Protein AF-A0A972V240-F1 (afdb_monomer_lite)

Foldseek 3Di:
DVLVVLLVVLVVLLVVLVVVLCVDPLCVVVVVLLVVVLVVLLVQLLVLLQLLDCVNDVDPPVVNLVVLLVSLLVSLQVCLVCCVVRRVSDDLVCLPSSLSSLVSSLSSSLSSSSVSCVVVVHDPCNVSSNVSNVSSCVSNVVVSVVSVVVVDDDDPDDDDDDPPVDDDDDDDPPD

pLDDT: mean 89.1, std 7.88, range [52.56, 97.88]

Radius of gyration: 24.95 Å; chains: 1; bounding box: 82×42×53 Å

Sequence (175 aa):
MENRLFIVVFIILTVIFLGFVFKNKKTKEKKFRTILYLLIYGIFIGVAGFLGNKNICTLPNTSIFYLLTSWMLLLGLLHSFFQYKLLIWASKKSFWSELLFTLTIGLLGGVLILLTFHYSKYNDFARIDLTSILMFFVPYLFYSTYLHFLGIPVKVLRKWHYPDDKHIEDPNDRE

Structure (mmCIF, N/CA/C/O backbone):
data_AF-A0A972V240-F1
#
_entry.id   AF-A0A972V240-F1
#
loop_
_atom_site.group_PDB
_atom_site.id
_atom_site.type_symbol
_atom_site.label_atom_id
_atom_site.label_alt_id
_atom_site.label_comp_id
_atom_site.label_asym_id
_atom_site.label_entity_id
_atom_site.label_seq_id
_atom_site.pdbx_PDB_ins_code
_atom_site.Cartn_x
_atom_site.Cartn_y
_atom_site.Cartn_z
_atom_site.occupancy
_atom_site.B_iso_or_equiv
_atom_site.auth_seq_id
_atom_site.auth_comp_id
_atom_site.auth_asym_id
_atom_site.auth_atom_id
_atom_site.pdbx_PDB_model_num
ATOM 1 N N . MET A 1 1 ? 4.979 10.361 -23.793 1.00 52.84 1 MET A N 1
ATOM 2 C CA . MET A 1 1 ? 4.297 11.518 -23.166 1.00 52.84 1 MET A CA 1
ATOM 3 C C . MET A 1 1 ? 3.370 11.074 -22.035 1.00 52.84 1 MET A C 1
ATOM 5 O O . MET A 1 1 ? 3.397 11.692 -20.980 1.00 52.84 1 MET A O 1
ATOM 9 N N . GLU A 1 2 ? 2.647 9.962 -22.206 1.00 65.69 2 GLU A N 1
ATOM 10 C CA . GLU A 1 2 ? 1.679 9.422 -21.233 1.00 65.69 2 GLU A CA 1
ATOM 11 C C . GLU A 1 2 ? 2.235 9.200 -19.813 1.00 65.69 2 GLU A C 1
ATOM 13 O O . GLU A 1 2 ? 1.650 9.685 -18.850 1.00 65.69 2 GLU A O 1
ATOM 18 N N . ASN A 1 3 ? 3.406 8.568 -19.661 1.00 74.88 3 ASN A N 1
ATOM 19 C CA . ASN A 1 3 ? 3.947 8.257 -18.327 1.00 74.88 3 ASN A CA 1
ATOM 20 C C . ASN A 1 3 ? 4.239 9.503 -17.476 1.00 74.88 3 ASN A C 1
ATOM 22 O O . ASN A 1 3 ? 4.090 9.458 -16.261 1.00 74.88 3 ASN A O 1
ATOM 26 N N . ARG A 1 4 ? 4.601 10.638 -18.092 1.00 86.12 4 ARG A N 1
ATOM 27 C CA . ARG A 1 4 ? 4.866 11.887 -17.355 1.00 86.12 4 ARG A CA 1
ATOM 28 C C . ARG A 1 4 ? 3.592 12.459 -16.738 1.00 86.12 4 ARG A C 1
ATOM 30 O O . ARG A 1 4 ? 3.627 12.915 -15.601 1.00 86.12 4 ARG A O 1
ATOM 37 N N . LEU A 1 5 ? 2.478 12.394 -17.469 1.00 89.62 5 LEU A N 1
ATOM 38 C CA . LEU A 1 5 ? 1.179 12.822 -16.959 1.00 89.62 5 LEU A CA 1
ATOM 39 C C . LEU A 1 5 ? 0.750 11.939 -15.781 1.00 89.62 5 LEU A C 1
ATOM 41 O O . LEU A 1 5 ? 0.383 12.465 -14.734 1.00 89.62 5 LEU A O 1
ATOM 45 N N . PHE A 1 6 ? 0.873 10.614 -15.916 1.00 89.44 6 PHE A N 1
ATOM 46 C CA . PHE A 1 6 ? 0.549 9.685 -14.831 1.00 89.44 6 PHE A CA 1
ATOM 47 C C . PHE A 1 6 ? 1.402 9.921 -13.580 1.00 89.44 6 PHE A C 1
ATOM 49 O O . PHE A 1 6 ? 0.852 9.945 -12.484 1.00 89.44 6 PHE A O 1
ATOM 56 N N . ILE A 1 7 ? 2.707 10.179 -13.728 1.00 92.56 7 ILE A N 1
ATOM 57 C CA . ILE A 1 7 ? 3.587 10.518 -12.597 1.00 92.56 7 ILE A CA 1
ATOM 58 C C . ILE A 1 7 ? 3.069 11.759 -11.864 1.00 92.56 7 ILE A C 1
ATOM 60 O O . ILE A 1 7 ? 2.90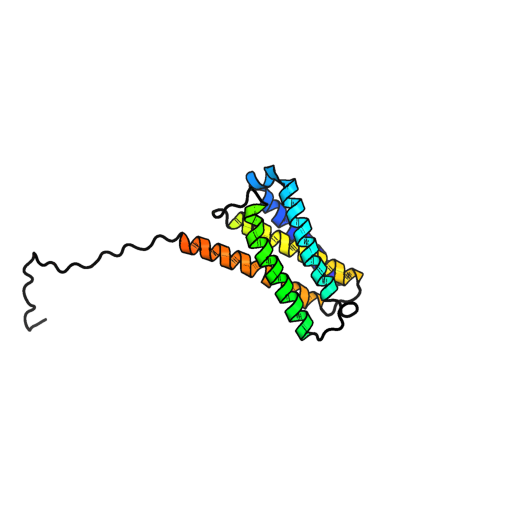0 11.723 -10.647 1.00 92.56 7 ILE A O 1
ATOM 64 N N . VAL A 1 8 ? 2.779 12.843 -12.590 1.00 95.00 8 VAL A N 1
ATOM 65 C CA . VAL A 1 8 ? 2.293 14.094 -11.986 1.00 95.00 8 VAL A CA 1
ATOM 66 C C . VAL A 1 8 ? 0.958 13.877 -11.272 1.00 95.00 8 VAL A C 1
ATOM 68 O O . VAL A 1 8 ? 0.804 14.297 -10.126 1.00 95.00 8 VAL A O 1
ATOM 71 N N . VAL A 1 9 ? 0.017 13.171 -11.904 1.00 94.44 9 VAL A N 1
ATOM 72 C CA . VAL A 1 9 ? -1.290 12.854 -11.308 1.00 94.44 9 VAL A CA 1
ATOM 73 C C . VAL A 1 9 ? -1.124 12.038 -10.026 1.00 94.44 9 VAL A C 1
ATOM 75 O O . VAL A 1 9 ? -1.698 12.394 -8.998 1.00 94.44 9 VAL A O 1
ATOM 78 N N . PHE A 1 10 ? -0.304 10.986 -10.043 1.00 93.88 10 PHE A N 1
ATOM 79 C CA . PHE A 1 10 ? -0.077 10.148 -8.865 1.00 93.88 10 PHE A CA 1
ATOM 80 C C . PHE A 1 10 ? 0.624 10.916 -7.737 1.00 93.88 10 PHE A C 1
ATOM 82 O O . PHE A 1 10 ? 0.258 10.738 -6.576 1.00 93.88 10 PHE A O 1
ATOM 89 N N . ILE A 1 11 ? 1.573 11.809 -8.043 1.00 96.06 11 ILE A N 1
ATOM 90 C CA . ILE A 1 11 ? 2.214 12.677 -7.040 1.00 96.06 11 ILE A CA 1
ATOM 91 C C . ILE A 1 11 ? 1.177 13.593 -6.386 1.00 96.06 11 ILE A C 1
ATOM 93 O O . ILE A 1 11 ? 1.102 13.649 -5.158 1.00 96.06 11 ILE A O 1
ATOM 97 N N . ILE A 1 12 ? 0.350 14.274 -7.185 1.00 96.88 12 ILE A N 1
ATOM 98 C CA . ILE A 1 12 ? -0.697 15.170 -6.678 1.00 96.88 12 ILE A CA 1
ATOM 99 C C . ILE A 1 12 ? -1.662 14.395 -5.774 1.00 96.88 12 ILE A C 1
ATOM 101 O O . ILE A 1 12 ? -1.921 14.818 -4.646 1.00 96.88 12 ILE A O 1
ATOM 105 N N . LEU A 1 13 ? -2.138 13.229 -6.222 1.00 96.25 13 LEU A N 1
ATOM 106 C CA . LEU A 1 13 ? -3.020 12.374 -5.426 1.00 96.25 13 LEU A CA 1
ATOM 107 C C . LEU A 1 13 ? -2.347 11.911 -4.129 1.00 96.25 13 LEU A C 1
ATOM 109 O O . LEU A 1 13 ? -2.965 11.984 -3.069 1.00 96.25 13 LEU A O 1
ATOM 113 N N . THR A 1 14 ? -1.075 11.510 -4.177 1.00 96.06 14 THR A N 1
ATOM 114 C CA . THR A 1 14 ? -0.318 11.100 -2.982 1.00 96.06 14 THR A CA 1
ATOM 115 C C . THR A 1 14 ? -0.264 12.230 -1.955 1.00 96.06 14 THR A C 1
ATOM 117 O O . THR A 1 14 ? -0.537 12.006 -0.777 1.00 96.06 14 THR A O 1
ATOM 120 N N . VAL A 1 15 ? 0.036 13.461 -2.385 1.00 95.88 15 VAL A N 1
ATOM 121 C CA . VAL A 1 15 ? 0.108 14.634 -1.499 1.00 95.88 15 VAL A CA 1
ATOM 122 C C . VAL A 1 15 ? -1.260 14.964 -0.898 1.00 95.88 15 VAL A C 1
ATOM 124 O O . VAL A 1 15 ? -1.354 15.215 0.306 1.00 95.88 15 VAL A O 1
ATOM 127 N N . ILE A 1 16 ? -2.325 14.921 -1.703 1.00 96.19 16 ILE A N 1
ATOM 128 C CA . ILE A 1 16 ? -3.700 15.168 -1.248 1.00 96.19 16 ILE A CA 1
ATOM 129 C C . ILE A 1 16 ? -4.109 14.141 -0.183 1.00 96.19 16 ILE A C 1
ATOM 131 O O . ILE A 1 16 ? -4.567 14.516 0.900 1.00 96.19 16 ILE A O 1
ATOM 135 N N . PHE A 1 17 ? -3.911 12.850 -0.456 1.00 93.44 17 PHE A N 1
ATOM 136 C CA . PHE A 1 17 ? -4.288 11.768 0.456 1.00 93.44 17 PHE A CA 1
ATOM 137 C C . PHE A 1 17 ? -3.465 11.806 1.744 1.00 93.44 17 PHE A C 1
ATOM 139 O O . PHE A 1 17 ? -4.029 11.703 2.834 1.00 93.44 17 PHE A O 1
ATOM 146 N N . LEU A 1 18 ? -2.163 12.085 1.647 1.00 93.25 18 LEU A N 1
ATOM 147 C CA . LEU A 1 18 ? -1.308 12.294 2.813 1.00 93.25 18 LEU A CA 1
ATOM 148 C C . LEU A 1 18 ? -1.785 13.481 3.670 1.00 93.25 18 LEU A C 1
ATOM 150 O O . LEU A 1 18 ? -1.776 13.409 4.902 1.00 93.25 18 LEU A O 1
ATOM 154 N N . GLY A 1 19 ? -2.253 14.559 3.034 1.00 91.81 19 GLY A N 1
ATOM 155 C CA . GLY A 1 19 ? -2.883 15.694 3.707 1.00 91.81 19 GLY A CA 1
ATOM 156 C C . GLY A 1 19 ? -4.133 15.292 4.496 1.00 91.81 19 GLY A C 1
ATOM 157 O O . GLY A 1 19 ? -4.291 15.702 5.648 1.00 91.81 19 GLY A O 1
ATOM 158 N N . PHE A 1 20 ? -4.989 14.438 3.925 1.00 92.81 20 PHE A N 1
ATOM 159 C CA . PHE A 1 20 ? -6.153 13.889 4.626 1.00 92.81 20 PHE A CA 1
ATOM 160 C C . PHE A 1 20 ? -5.766 12.972 5.791 1.00 92.81 20 PHE A C 1
ATOM 162 O O . PHE A 1 20 ? -6.359 13.093 6.864 1.00 92.81 20 PHE A O 1
ATOM 169 N N . VAL A 1 21 ? -4.742 12.126 5.637 1.00 90.00 21 VAL A N 1
ATOM 170 C CA . VAL A 1 21 ? -4.223 11.280 6.728 1.00 90.00 21 VAL A CA 1
ATOM 171 C C . VAL A 1 21 ? -3.774 12.143 7.913 1.00 90.00 21 VAL A C 1
ATOM 173 O O . VAL A 1 21 ? -4.122 11.860 9.059 1.00 90.00 21 VAL A O 1
ATOM 176 N N . PHE A 1 22 ? -3.072 13.253 7.669 1.00 90.19 22 PHE A N 1
ATOM 177 C CA . PHE A 1 22 ? -2.604 14.140 8.740 1.00 90.19 22 PHE A CA 1
ATOM 178 C C . PHE A 1 22 ? -3.665 15.070 9.345 1.00 90.19 22 PHE A C 1
ATOM 180 O O . PHE A 1 22 ? -3.351 15.768 10.314 1.00 90.19 22 PHE A O 1
ATOM 187 N N . LYS A 1 23 ? -4.919 15.059 8.866 1.00 87.88 23 LYS A N 1
ATOM 188 C CA . LYS A 1 23 ? -6.026 15.730 9.576 1.00 87.88 23 LYS A CA 1
ATOM 189 C C . LYS A 1 23 ? -6.310 15.085 10.933 1.00 87.88 23 LYS A C 1
ATOM 191 O O . LYS A 1 23 ? -6.743 15.771 11.857 1.00 87.88 23 LYS A O 1
ATOM 196 N N . ASN A 1 24 ? -6.053 13.787 11.079 1.00 84.50 24 ASN A N 1
ATOM 197 C CA . ASN A 1 24 ? -6.180 13.112 12.362 1.00 84.50 24 ASN A CA 1
ATOM 198 C C . ASN A 1 24 ? -5.027 13.549 13.301 1.00 84.50 24 ASN A C 1
ATOM 200 O O . ASN A 1 24 ? -3.851 13.588 12.927 1.00 84.50 24 ASN A O 1
ATOM 204 N N . LYS A 1 25 ? -5.363 13.943 14.537 1.00 82.12 25 LYS A N 1
ATOM 205 C CA . LYS A 1 25 ? -4.382 14.457 15.510 1.00 82.12 25 LYS A CA 1
ATOM 206 C C . LYS A 1 25 ? -3.352 13.386 15.896 1.00 82.12 25 LYS A C 1
ATOM 208 O O . LYS A 1 25 ? -2.159 13.676 15.926 1.00 82.12 25 LYS A O 1
ATOM 213 N N . LYS A 1 26 ? -3.791 12.134 16.081 1.00 81.75 26 LYS A N 1
ATOM 214 C CA . LYS A 1 26 ? -2.930 11.013 16.508 1.00 81.75 26 LYS A CA 1
ATOM 215 C C . LYS A 1 26 ? -1.853 10.675 15.471 1.00 81.75 26 LYS A C 1
ATOM 217 O O . LYS A 1 26 ? -0.696 10.444 15.810 1.00 81.75 26 LYS A O 1
ATOM 222 N N . THR A 1 27 ? -2.218 10.694 14.190 1.00 80.56 27 THR A N 1
ATOM 223 C CA . THR A 1 27 ? -1.295 10.532 13.052 1.00 80.56 27 THR A CA 1
ATOM 224 C C . THR A 1 27 ? -0.277 11.665 12.976 1.00 80.56 27 THR A C 1
ATOM 226 O O . THR A 1 27 ? 0.893 11.418 12.680 1.00 80.56 27 THR A O 1
ATOM 229 N N . LYS A 1 28 ? -0.704 12.906 13.249 1.00 81.50 28 LYS A N 1
ATOM 230 C CA . LYS A 1 28 ? 0.149 14.100 13.187 1.00 81.50 28 LYS A CA 1
ATOM 231 C C . LYS A 1 28 ? 1.218 14.105 14.283 1.00 81.50 28 LYS A C 1
ATOM 233 O O . LYS A 1 28 ? 2.361 14.450 14.003 1.00 81.50 28 LYS A O 1
ATOM 238 N N . GLU A 1 29 ? 0.889 13.656 15.492 1.00 86.19 29 GLU A N 1
ATOM 239 C CA . GLU A 1 29 ? 1.848 13.545 16.605 1.00 86.19 29 GLU A CA 1
ATOM 240 C C . GLU A 1 29 ? 3.009 12.587 16.306 1.00 86.19 29 GLU A C 1
ATOM 242 O O . GLU A 1 29 ? 4.130 12.793 16.769 1.00 86.19 29 GLU A O 1
ATOM 247 N N . LYS A 1 30 ? 2.767 11.543 15.506 1.00 88.31 30 LYS A N 1
ATOM 248 C CA . LYS A 1 30 ? 3.785 10.558 15.102 1.00 88.31 30 LYS A CA 1
ATOM 249 C C . LYS A 1 30 ? 4.159 10.676 13.622 1.00 88.31 30 LYS A C 1
ATOM 251 O O . LYS A 1 30 ? 4.558 9.687 13.008 1.00 88.31 30 LYS A O 1
ATOM 256 N N . LYS A 1 31 ? 4.097 11.895 13.067 1.00 89.12 31 LYS A N 1
ATOM 257 C CA . LYS A 1 31 ? 4.336 12.195 11.644 1.00 89.12 31 LYS A CA 1
ATOM 258 C C . LYS A 1 31 ? 5.611 11.559 11.090 1.00 89.12 31 LYS A C 1
ATOM 260 O O . LYS A 1 31 ? 5.549 10.938 10.036 1.00 89.12 31 LYS A O 1
ATOM 265 N N . PHE A 1 32 ? 6.740 11.664 11.797 1.00 90.94 32 PHE A N 1
ATOM 266 C CA . PHE A 1 32 ? 8.012 11.102 11.326 1.00 90.94 32 PHE A CA 1
ATOM 267 C C . PHE A 1 32 ? 7.941 9.583 11.113 1.00 90.94 32 PHE A C 1
ATOM 269 O O . PHE A 1 32 ? 8.304 9.100 10.046 1.00 90.94 32 PHE A O 1
ATOM 276 N N . ARG A 1 33 ? 7.398 8.831 12.083 1.00 91.31 33 ARG A N 1
ATOM 277 C CA . ARG A 1 33 ? 7.245 7.369 11.969 1.00 91.31 33 ARG A CA 1
ATOM 278 C C . ARG A 1 33 ? 6.293 6.986 10.838 1.00 91.31 33 ARG A C 1
ATOM 280 O O . ARG A 1 33 ? 6.577 6.048 10.104 1.00 91.31 33 ARG A O 1
ATOM 287 N N . THR A 1 34 ? 5.202 7.733 10.672 1.00 92.81 34 THR A N 1
ATOM 288 C CA . THR A 1 34 ? 4.231 7.522 9.589 1.00 92.81 34 THR A CA 1
ATOM 289 C C . THR A 1 34 ? 4.856 7.758 8.211 1.00 92.81 34 THR A C 1
ATOM 291 O O . THR A 1 34 ? 4.668 6.941 7.315 1.00 92.81 34 THR A O 1
ATOM 294 N N . ILE A 1 35 ? 5.635 8.833 8.041 1.00 94.56 35 ILE A N 1
ATOM 295 C CA . ILE A 1 35 ? 6.335 9.131 6.778 1.00 94.56 35 ILE A CA 1
ATOM 296 C C . ILE A 1 35 ? 7.423 8.096 6.500 1.00 94.56 35 ILE A C 1
ATOM 298 O O . ILE A 1 35 ? 7.538 7.631 5.373 1.00 94.56 35 ILE A O 1
ATOM 302 N N . LEU A 1 36 ? 8.196 7.703 7.514 1.00 95.69 36 LEU A N 1
ATOM 303 C CA . LEU A 1 36 ? 9.229 6.682 7.355 1.00 95.69 36 LEU A CA 1
ATOM 304 C C . LEU A 1 36 ? 8.620 5.345 6.910 1.00 95.69 36 LEU A C 1
ATOM 306 O O . LEU A 1 36 ? 9.100 4.740 5.959 1.00 95.69 36 LEU A O 1
ATOM 310 N N . TYR A 1 37 ? 7.528 4.921 7.550 1.00 96.19 37 TYR A N 1
ATOM 311 C CA . TYR A 1 37 ? 6.798 3.714 7.166 1.00 96.19 37 TYR A CA 1
ATOM 312 C C . TYR A 1 37 ? 6.277 3.801 5.724 1.00 96.19 37 TYR A C 1
ATOM 314 O O . TYR A 1 37 ? 6.454 2.863 4.948 1.00 96.19 37 TYR A O 1
ATOM 322 N N . LEU A 1 38 ? 5.677 4.940 5.358 1.00 96.44 38 LEU A N 1
ATOM 323 C CA . LEU A 1 38 ? 5.198 5.224 4.004 1.00 96.44 38 LEU A CA 1
ATOM 324 C C . LEU A 1 38 ? 6.323 5.107 2.965 1.00 96.44 38 LEU A C 1
ATOM 326 O O . LEU A 1 38 ? 6.141 4.448 1.946 1.00 96.44 38 LEU A O 1
ATOM 330 N N . LEU A 1 39 ? 7.481 5.719 3.227 1.00 96.88 39 LEU A N 1
ATOM 331 C CA . LEU A 1 39 ? 8.636 5.682 2.329 1.00 96.88 39 LEU A CA 1
ATOM 332 C C . LEU A 1 39 ? 9.182 4.265 2.166 1.00 96.88 39 LEU A C 1
ATOM 334 O O . LEU A 1 39 ? 9.438 3.848 1.042 1.00 96.88 39 LEU A O 1
ATOM 338 N N . ILE A 1 40 ? 9.321 3.517 3.263 1.00 97.12 40 ILE A N 1
ATOM 339 C CA . ILE A 1 40 ? 9.826 2.140 3.229 1.00 97.12 40 ILE A CA 1
ATOM 340 C C . ILE A 1 40 ? 8.930 1.267 2.344 1.00 97.12 40 ILE A C 1
ATOM 342 O O . ILE A 1 40 ? 9.423 0.636 1.411 1.00 97.12 40 ILE A O 1
ATOM 346 N N . TYR A 1 41 ? 7.614 1.266 2.581 1.00 97.00 41 TYR A N 1
ATOM 347 C CA . TYR A 1 41 ? 6.690 0.488 1.751 1.00 97.00 41 TYR A CA 1
ATOM 348 C C . TYR A 1 41 ? 6.623 0.999 0.311 1.00 97.00 41 TYR A C 1
ATOM 350 O O . TYR A 1 41 ? 6.590 0.190 -0.612 1.00 97.00 41 TYR A O 1
ATOM 358 N N . GLY A 1 42 ? 6.663 2.318 0.105 1.00 96.88 42 GLY A N 1
ATOM 359 C CA . GLY A 1 42 ? 6.742 2.910 -1.227 1.00 96.88 42 GLY A CA 1
ATOM 360 C C . GLY A 1 42 ? 7.946 2.384 -2.011 1.00 96.88 42 GLY A C 1
ATOM 361 O O . GLY A 1 42 ? 7.785 1.969 -3.154 1.00 96.88 42 GLY A O 1
ATOM 362 N N . ILE A 1 43 ? 9.129 2.328 -1.389 1.00 96.81 43 ILE A N 1
ATOM 363 C CA . ILE A 1 43 ? 10.347 1.784 -2.006 1.00 96.81 43 ILE A CA 1
A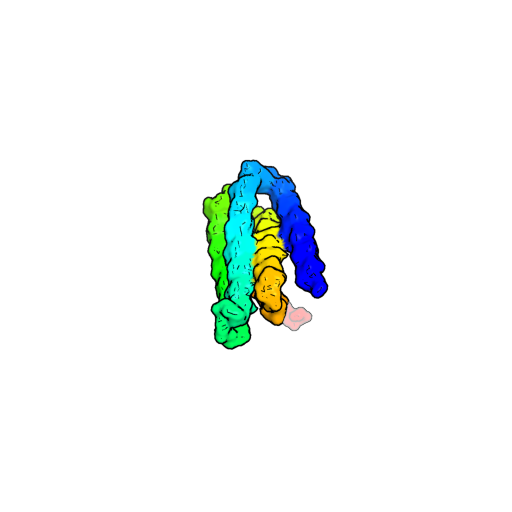TOM 364 C C . ILE A 1 43 ? 10.170 0.301 -2.349 1.00 96.81 43 ILE A C 1
ATOM 366 O O . ILE A 1 43 ? 10.454 -0.081 -3.480 1.00 96.81 43 ILE A O 1
ATOM 370 N N . PHE A 1 44 ? 9.656 -0.526 -1.432 1.00 96.81 44 PHE A N 1
ATOM 371 C CA . PHE A 1 44 ? 9.418 -1.952 -1.705 1.00 96.81 44 PHE A CA 1
ATOM 372 C C . PHE A 1 44 ? 8.421 -2.193 -2.848 1.00 96.81 44 PHE A C 1
ATOM 374 O O . PHE A 1 44 ? 8.603 -3.125 -3.632 1.00 96.81 44 PHE A O 1
ATOM 381 N N . ILE A 1 45 ? 7.396 -1.347 -2.982 1.00 96.31 45 ILE A N 1
ATOM 382 C CA . ILE A 1 45 ? 6.493 -1.370 -4.140 1.00 96.31 45 ILE A CA 1
ATOM 383 C C . ILE A 1 45 ? 7.242 -0.905 -5.398 1.00 96.31 45 ILE A C 1
ATOM 385 O O . ILE A 1 45 ? 7.154 -1.553 -6.433 1.00 96.31 45 ILE A O 1
ATOM 389 N N . GLY A 1 46 ? 8.046 0.157 -5.310 1.00 94.06 46 GLY A N 1
ATOM 390 C CA . GLY A 1 46 ? 8.868 0.671 -6.411 1.00 94.06 46 GLY A CA 1
ATOM 391 C C . GLY A 1 46 ? 9.867 -0.341 -6.984 1.00 94.06 46 GLY A C 1
ATOM 392 O O . GLY A 1 46 ? 10.137 -0.315 -8.186 1.00 94.06 46 GLY A O 1
ATOM 393 N N . VAL A 1 47 ? 10.369 -1.269 -6.157 1.00 93.31 47 VAL A N 1
ATOM 394 C CA . VAL A 1 47 ? 11.223 -2.392 -6.591 1.00 93.31 47 VAL A CA 1
ATOM 395 C C . VAL A 1 47 ? 10.518 -3.275 -7.627 1.00 93.31 47 VAL A C 1
ATOM 397 O O . VAL A 1 47 ? 11.177 -3.795 -8.527 1.00 93.31 47 VAL A O 1
ATOM 400 N N . ALA A 1 48 ? 9.187 -3.387 -7.575 1.00 92.31 48 ALA A N 1
ATOM 401 C CA . ALA A 1 48 ? 8.414 -4.138 -8.563 1.00 92.31 48 ALA A CA 1
ATOM 402 C C . ALA A 1 48 ? 8.600 -3.599 -9.993 1.00 92.31 48 ALA A C 1
ATOM 404 O O . ALA A 1 48 ? 8.712 -4.392 -10.926 1.00 92.31 48 ALA A O 1
ATOM 405 N N . GLY A 1 49 ? 8.812 -2.286 -10.147 1.00 90.06 49 GLY A N 1
ATOM 406 C CA . GLY A 1 49 ? 9.121 -1.669 -11.440 1.00 90.06 49 GLY A CA 1
ATOM 407 C C . GLY A 1 49 ? 10.405 -2.201 -12.080 1.00 90.06 49 GLY A C 1
ATOM 408 O O . GLY A 1 49 ? 10.503 -2.284 -13.304 1.00 90.06 49 GLY A O 1
ATOM 409 N N . PHE A 1 50 ? 11.392 -2.609 -11.272 1.00 90.12 50 PHE A N 1
ATOM 410 C CA . PHE A 1 50 ? 12.605 -3.253 -11.781 1.00 90.12 50 PHE A CA 1
ATOM 411 C C . PHE A 1 50 ? 12.345 -4.716 -12.146 1.00 90.12 50 PHE A C 1
ATOM 413 O O . PHE A 1 50 ? 12.852 -5.186 -13.161 1.00 90.12 50 PHE A O 1
ATOM 420 N N . LEU A 1 51 ? 11.522 -5.423 -11.364 1.00 88.75 51 LEU A N 1
ATOM 421 C CA . LEU A 1 51 ? 11.119 -6.803 -11.657 1.00 88.75 51 LEU A CA 1
ATOM 422 C C . LEU A 1 51 ? 10.290 -6.900 -12.949 1.00 88.75 51 LEU A C 1
ATOM 424 O O . LEU A 1 51 ? 10.427 -7.867 -13.694 1.00 88.75 51 LEU A O 1
ATOM 428 N N . GLY A 1 52 ? 9.472 -5.889 -13.248 1.00 85.31 52 GLY A N 1
ATOM 429 C CA . GLY A 1 52 ? 8.698 -5.795 -14.487 1.00 85.31 52 GLY A CA 1
ATOM 430 C C . GLY A 1 52 ? 9.518 -5.419 -15.729 1.00 85.31 52 GLY A C 1
ATOM 431 O O . GLY A 1 52 ? 8.994 -5.444 -16.845 1.00 85.31 52 GLY A O 1
ATOM 432 N N . ASN A 1 53 ? 10.796 -5.062 -15.572 1.00 84.88 53 ASN A N 1
ATOM 433 C CA . ASN A 1 53 ? 11.671 -4.698 -16.681 1.00 84.88 53 ASN A CA 1
ATOM 434 C C . ASN A 1 53 ? 12.314 -5.945 -17.307 1.00 84.88 53 ASN A C 1
ATOM 436 O O . ASN A 1 53 ? 13.145 -6.607 -16.684 1.00 84.88 53 ASN A O 1
ATOM 440 N N . LYS A 1 54 ? 12.001 -6.221 -18.580 1.00 79.38 54 LYS A N 1
ATOM 441 C CA . LYS A 1 54 ? 12.527 -7.391 -19.304 1.00 79.38 54 LYS A CA 1
ATOM 442 C C . LYS A 1 54 ? 14.039 -7.417 -19.482 1.00 79.38 54 LYS A C 1
ATOM 444 O O . LYS A 1 54 ? 14.607 -8.493 -19.637 1.00 79.38 54 LYS A O 1
ATOM 449 N N . ASN A 1 55 ? 14.691 -6.257 -19.444 1.00 80.81 55 ASN A N 1
ATOM 450 C CA . ASN A 1 55 ? 16.149 -6.190 -19.516 1.00 80.81 55 ASN A CA 1
ATOM 451 C C . ASN A 1 55 ? 16.808 -6.763 -18.252 1.00 80.81 55 ASN A C 1
ATOM 453 O O . ASN A 1 55 ? 17.964 -7.166 -18.296 1.00 80.81 55 ASN A O 1
ATOM 457 N N . ILE A 1 56 ? 16.078 -6.785 -17.132 1.00 82.81 56 ILE A N 1
ATOM 458 C CA . ILE A 1 56 ? 16.537 -7.309 -15.842 1.00 82.81 56 ILE A CA 1
ATOM 459 C C . ILE A 1 56 ? 15.976 -8.716 -15.622 1.00 82.81 56 ILE A C 1
ATOM 461 O O . ILE A 1 56 ? 16.697 -9.615 -15.199 1.00 82.81 56 ILE A O 1
ATOM 465 N N . CYS A 1 57 ? 14.691 -8.916 -15.922 1.00 81.50 57 CYS A N 1
ATOM 466 C CA . CYS A 1 57 ? 13.990 -10.174 -15.718 1.00 81.50 57 CYS A CA 1
ATOM 467 C C . CYS A 1 57 ? 13.512 -10.752 -17.057 1.00 81.50 57 CYS A C 1
ATOM 469 O O . CYS A 1 57 ? 12.501 -10.329 -17.612 1.00 81.50 57 CYS A O 1
ATOM 471 N N . THR A 1 58 ? 14.218 -11.760 -17.567 1.00 85.31 58 THR A N 1
ATOM 472 C CA . THR A 1 58 ? 13.955 -12.399 -18.872 1.00 85.31 58 THR A CA 1
ATOM 473 C C . THR A 1 58 ? 12.844 -13.457 -18.833 1.00 85.31 58 THR A C 1
ATOM 475 O O . THR A 1 58 ? 12.781 -14.347 -19.681 1.00 85.31 58 THR A O 1
ATOM 478 N N . LEU A 1 59 ? 11.955 -13.385 -17.841 1.00 86.75 59 LEU A N 1
ATOM 479 C CA . LEU A 1 59 ? 10.853 -14.327 -17.682 1.00 86.75 59 LEU A CA 1
ATOM 480 C C . LEU A 1 59 ? 9.749 -14.107 -18.738 1.00 86.75 59 LEU A C 1
ATOM 482 O O . LEU A 1 59 ? 9.584 -13.001 -19.262 1.00 86.75 59 LEU A O 1
ATOM 486 N N . PRO A 1 60 ? 8.930 -15.139 -19.023 1.00 89.19 60 PRO A N 1
ATOM 487 C CA . PRO A 1 60 ? 7.716 -14.978 -19.815 1.00 89.19 60 PRO A CA 1
ATOM 488 C C . PRO A 1 60 ? 6.770 -13.935 -19.205 1.00 89.19 60 PRO A C 1
ATOM 490 O O . PRO A 1 60 ? 6.670 -13.804 -17.984 1.00 89.19 60 PRO A O 1
ATOM 493 N N . ASN A 1 61 ? 6.007 -13.243 -20.055 1.00 85.88 61 ASN A N 1
ATOM 494 C CA . ASN A 1 61 ? 5.082 -12.178 -19.638 1.00 85.88 61 ASN A CA 1
ATOM 495 C C . ASN A 1 61 ? 4.087 -12.633 -18.553 1.00 85.88 61 ASN A C 1
ATOM 497 O O . ASN A 1 61 ? 3.784 -11.881 -17.630 1.00 85.88 61 ASN A O 1
ATOM 501 N N . THR A 1 62 ? 3.583 -13.863 -18.668 1.00 88.50 62 THR A N 1
ATOM 502 C CA . THR A 1 62 ? 2.647 -14.468 -17.710 1.00 88.50 62 THR A CA 1
ATOM 503 C C . THR A 1 62 ? 3.298 -14.678 -16.346 1.00 88.50 62 THR A C 1
ATOM 505 O O . THR A 1 62 ? 2.719 -14.321 -15.323 1.00 88.50 62 THR A O 1
ATOM 508 N N . SER A 1 63 ? 4.531 -15.181 -16.323 1.00 90.88 63 SER A N 1
ATOM 509 C CA . SER A 1 63 ? 5.304 -15.369 -15.095 1.00 90.88 63 SER A CA 1
ATOM 510 C C . SER A 1 63 ? 5.611 -14.041 -14.403 1.00 90.88 63 SER A C 1
ATOM 512 O O . SER A 1 63 ? 5.490 -13.958 -13.183 1.00 90.88 63 SER A O 1
ATOM 514 N N . ILE A 1 64 ? 5.937 -12.988 -15.165 1.00 89.75 64 ILE A N 1
ATOM 515 C CA . ILE A 1 64 ? 6.133 -11.633 -14.621 1.00 89.75 64 ILE A CA 1
ATOM 516 C C . ILE A 1 64 ? 4.843 -11.137 -13.961 1.00 89.75 64 ILE A C 1
ATOM 518 O O . ILE A 1 64 ? 4.878 -10.655 -12.833 1.00 89.75 64 ILE A O 1
ATOM 522 N N . PHE A 1 65 ? 3.688 -11.303 -14.610 1.00 89.38 65 PHE A N 1
ATOM 523 C CA . PHE A 1 65 ? 2.406 -10.901 -14.029 1.00 89.38 65 PHE A CA 1
ATOM 524 C C . PHE A 1 65 ? 2.113 -11.605 -12.694 1.00 89.38 65 PHE A C 1
ATOM 526 O O . PHE A 1 65 ? 1.748 -10.944 -11.717 1.00 89.38 65 PHE A O 1
ATOM 533 N N . TYR A 1 66 ? 2.309 -12.927 -12.621 1.00 92.75 66 TYR A N 1
ATOM 534 C CA . TYR A 1 66 ? 2.122 -13.673 -11.373 1.00 92.75 66 TYR A CA 1
ATOM 535 C C . TYR A 1 66 ? 3.121 -13.258 -10.292 1.00 92.75 66 TYR A C 1
ATOM 537 O O . TYR A 1 66 ? 2.738 -13.155 -9.126 1.00 92.75 66 TYR A O 1
ATOM 545 N N . LEU A 1 67 ? 4.370 -12.972 -10.668 1.00 93.44 67 LEU A N 1
ATOM 546 C CA . LEU A 1 67 ? 5.402 -12.488 -9.754 1.00 93.44 67 LEU A CA 1
ATOM 547 C C . LEU A 1 67 ? 5.017 -11.133 -9.147 1.00 93.44 67 LEU A C 1
ATOM 549 O O . LEU A 1 67 ? 5.012 -11.001 -7.926 1.00 93.44 67 LEU A O 1
ATOM 553 N N . LEU A 1 68 ? 4.646 -10.155 -9.978 1.00 93.69 68 LEU A N 1
ATOM 554 C CA . LEU A 1 68 ? 4.257 -8.810 -9.538 1.00 93.69 68 LEU A CA 1
ATOM 555 C C . LEU A 1 68 ? 3.001 -8.853 -8.659 1.00 93.69 68 LEU A C 1
ATOM 557 O O . LEU A 1 68 ? 2.975 -8.281 -7.572 1.00 93.69 68 LEU A O 1
ATOM 561 N N . THR A 1 69 ? 1.986 -9.611 -9.078 1.00 94.94 69 THR A N 1
ATOM 562 C CA . THR A 1 69 ? 0.745 -9.804 -8.310 1.00 94.94 69 THR A CA 1
ATOM 563 C C . THR A 1 69 ? 1.028 -10.439 -6.944 1.00 94.94 69 THR A C 1
ATOM 565 O O . THR A 1 69 ? 0.543 -9.953 -5.921 1.00 94.94 69 THR A O 1
ATOM 568 N N . SER A 1 70 ? 1.849 -11.493 -6.906 1.00 95.62 70 SER A N 1
ATOM 569 C CA . SER A 1 70 ? 2.226 -12.170 -5.658 1.00 95.62 70 SER A CA 1
ATOM 570 C C . SER A 1 70 ? 3.063 -11.265 -4.754 1.00 95.62 70 SER A C 1
ATOM 572 O O . SER A 1 70 ? 2.860 -11.256 -3.541 1.00 95.62 70 SER A O 1
ATOM 574 N N . TRP A 1 71 ? 3.959 -10.460 -5.333 1.00 96.12 71 TRP A N 1
ATOM 575 C CA . TRP A 1 71 ? 4.758 -9.468 -4.616 1.00 96.12 71 TRP A CA 1
ATOM 576 C C . TRP A 1 71 ? 3.877 -8.412 -3.940 1.00 96.12 71 TRP A C 1
ATOM 578 O O . TRP A 1 71 ? 4.020 -8.166 -2.742 1.00 96.12 71 TRP A O 1
ATOM 588 N N . MET A 1 72 ? 2.908 -7.844 -4.666 1.00 97.19 72 MET A N 1
ATOM 589 C CA . MET A 1 72 ? 1.973 -6.859 -4.110 1.00 97.19 72 MET A CA 1
ATOM 590 C C . MET A 1 72 ? 1.081 -7.455 -3.024 1.00 97.19 72 MET A C 1
ATOM 592 O O . MET A 1 72 ? 0.872 -6.822 -1.989 1.00 97.19 72 MET A O 1
ATOM 596 N N . LEU A 1 73 ? 0.604 -8.687 -3.212 1.00 97.44 73 LEU A N 1
ATOM 597 C CA . LEU A 1 73 ? -0.192 -9.390 -2.208 1.00 97.44 73 LEU A CA 1
ATOM 598 C C . LEU A 1 73 ? 0.622 -9.661 -0.934 1.00 97.44 73 LEU A C 1
ATOM 600 O O . LEU A 1 73 ? 0.134 -9.414 0.170 1.00 97.44 73 LEU A O 1
ATOM 604 N N . LEU A 1 74 ? 1.875 -10.108 -1.070 1.00 97.50 74 LEU A N 1
ATOM 605 C CA . LEU A 1 74 ? 2.782 -10.322 0.058 1.00 97.50 74 LEU A CA 1
ATOM 606 C C . LEU A 1 74 ? 3.025 -9.019 0.828 1.00 97.50 74 LEU A C 1
ATOM 608 O O . LEU A 1 74 ? 2.897 -8.993 2.053 1.00 97.50 74 LEU A O 1
ATOM 612 N N . LEU A 1 75 ? 3.315 -7.921 0.124 1.00 97.88 75 LEU A N 1
ATOM 613 C CA . LEU A 1 75 ? 3.474 -6.606 0.745 1.00 97.88 75 LEU A CA 1
ATOM 614 C C . LEU A 1 75 ? 2.187 -6.136 1.431 1.00 97.88 75 LEU A C 1
ATOM 616 O O . LEU A 1 75 ? 2.261 -5.567 2.517 1.00 97.88 75 LEU A O 1
ATOM 620 N N . GLY A 1 76 ? 1.015 -6.410 0.856 1.00 97.44 76 GLY A N 1
ATOM 621 C CA . GLY A 1 76 ? -0.277 -6.097 1.466 1.00 97.44 76 GLY A CA 1
ATOM 622 C C . GLY A 1 76 ? -0.518 -6.867 2.770 1.00 97.44 76 GLY A C 1
ATOM 623 O O . GLY A 1 76 ? -0.994 -6.291 3.753 1.00 97.44 76 GLY A O 1
ATOM 624 N N . LEU A 1 77 ? -0.142 -8.152 2.822 1.00 97.19 77 LEU A N 1
ATOM 625 C CA . LEU A 1 77 ? -0.209 -8.974 4.038 1.00 97.19 77 LEU A CA 1
ATOM 626 C C . LEU A 1 77 ? 0.727 -8.432 5.121 1.00 97.19 77 LEU A C 1
ATOM 628 O O . LEU A 1 77 ? 0.306 -8.228 6.263 1.00 97.19 77 LEU A O 1
ATOM 632 N N . LEU A 1 78 ? 1.979 -8.146 4.752 1.00 97.12 78 LEU A N 1
ATOM 633 C CA . LEU A 1 78 ? 2.963 -7.567 5.663 1.00 97.12 78 LEU A CA 1
ATOM 634 C C . LEU A 1 78 ? 2.501 -6.203 6.181 1.00 97.12 78 LEU A C 1
ATOM 636 O O . LEU A 1 78 ? 2.565 -5.956 7.385 1.00 97.12 78 LEU A O 1
ATOM 640 N N . HIS A 1 79 ? 1.967 -5.352 5.305 1.00 96.38 79 HIS A N 1
ATOM 641 C CA . HIS A 1 79 ? 1.413 -4.057 5.679 1.00 96.38 79 HIS A CA 1
ATOM 642 C C . HIS A 1 79 ? 0.293 -4.219 6.707 1.00 96.38 79 HIS A C 1
ATOM 644 O O . HIS A 1 79 ? 0.358 -3.627 7.786 1.00 96.38 79 HIS A O 1
ATOM 650 N N . SER A 1 80 ? -0.677 -5.090 6.416 1.00 94.06 80 SER A N 1
ATOM 651 C CA . SER A 1 80 ? -1.837 -5.344 7.276 1.00 94.06 80 SER A CA 1
ATOM 652 C C . SER A 1 80 ? -1.440 -5.867 8.657 1.00 94.06 80 SER A C 1
ATOM 654 O O . SER A 1 80 ? -2.067 -5.518 9.656 1.00 94.06 80 SER A O 1
ATOM 656 N N . PHE A 1 81 ? -0.370 -6.661 8.738 1.00 93.62 81 PHE A N 1
ATOM 657 C CA . PHE A 1 81 ? 0.158 -7.176 9.998 1.00 93.62 81 PHE A CA 1
ATOM 658 C C . PHE A 1 81 ? 0.982 -6.137 10.771 1.00 93.62 81 PHE A C 1
ATOM 660 O O . PHE A 1 81 ? 0.776 -5.930 11.970 1.00 93.62 81 PHE A O 1
ATOM 667 N N . PHE A 1 82 ? 1.928 -5.470 10.105 1.00 94.62 82 PHE A N 1
ATOM 668 C CA . PHE A 1 82 ? 2.872 -4.562 10.753 1.00 94.62 82 PHE A CA 1
ATOM 669 C C . PHE A 1 82 ? 2.289 -3.187 11.059 1.00 94.62 82 PHE A C 1
ATOM 671 O O . PHE A 1 82 ? 2.786 -2.539 11.981 1.00 94.62 82 PHE A O 1
ATOM 678 N N . GLN A 1 83 ? 1.248 -2.731 10.354 1.00 92.81 83 GLN A N 1
ATOM 679 C CA . GLN A 1 83 ? 0.640 -1.425 10.629 1.00 92.81 83 GLN A CA 1
ATOM 680 C C . GLN A 1 83 ? 0.189 -1.311 12.091 1.00 92.81 83 GLN A C 1
ATOM 682 O O . GLN A 1 83 ? 0.526 -0.338 12.753 1.00 92.81 83 GLN A O 1
ATOM 687 N N . TYR A 1 84 ? -0.441 -2.352 12.645 1.00 90.81 84 TYR A N 1
ATOM 688 C CA . TYR A 1 84 ? -0.925 -2.350 14.030 1.00 90.81 84 TYR A CA 1
ATOM 689 C C . TYR A 1 84 ? 0.192 -2.492 15.068 1.00 90.81 84 TYR A C 1
ATOM 691 O O . TYR A 1 84 ? -0.030 -2.222 16.245 1.00 90.81 84 TYR A O 1
ATOM 699 N N . LYS A 1 85 ? 1.388 -2.925 14.651 1.00 89.94 85 LYS A N 1
ATOM 700 C CA . LYS A 1 85 ? 2.559 -3.065 15.529 1.00 89.94 85 LYS A CA 1
ATOM 701 C C . LYS A 1 85 ? 3.444 -1.820 15.524 1.00 89.94 85 LYS A C 1
ATOM 703 O O . LYS A 1 85 ? 3.980 -1.448 16.561 1.00 89.94 85 LYS A O 1
ATOM 708 N N . LEU A 1 86 ? 3.621 -1.193 14.362 1.00 90.12 86 LEU A N 1
ATOM 709 C CA . LEU A 1 86 ? 4.577 -0.101 14.162 1.00 90.12 86 LEU A CA 1
ATOM 710 C C . LEU A 1 86 ? 3.923 1.287 14.220 1.00 90.12 86 LEU A C 1
ATOM 712 O O . LEU A 1 86 ? 4.571 2.255 14.631 1.00 90.12 86 LEU A O 1
ATOM 716 N N . LEU A 1 87 ? 2.648 1.404 13.838 1.00 90.06 87 LEU A N 1
ATOM 717 C CA . LEU A 1 87 ? 1.919 2.670 13.828 1.00 90.06 87 LEU A CA 1
ATOM 718 C C . LEU A 1 87 ? 1.021 2.758 15.059 1.00 90.06 87 LEU A C 1
ATOM 720 O O . LEU A 1 87 ? -0.064 2.197 15.107 1.00 90.06 87 LEU A O 1
ATOM 724 N N . ILE A 1 88 ? 1.461 3.534 16.049 1.00 84.44 88 ILE A N 1
ATOM 725 C CA . ILE A 1 88 ? 0.755 3.710 17.334 1.00 84.44 88 ILE A CA 1
ATOM 726 C C . ILE A 1 88 ? -0.654 4.302 17.146 1.00 84.44 88 ILE A C 1
ATOM 728 O O . ILE A 1 88 ? -1.547 4.086 17.960 1.00 84.44 88 ILE A O 1
ATOM 732 N N . TRP A 1 89 ? -0.856 5.084 16.083 1.00 86.38 89 TRP A N 1
ATOM 733 C CA . TRP A 1 89 ? -2.149 5.692 15.780 1.00 86.38 89 TRP A CA 1
ATOM 734 C C . TRP A 1 89 ? -3.121 4.723 15.096 1.00 86.38 89 TRP A C 1
ATOM 736 O O . TRP A 1 89 ? -4.324 4.996 15.117 1.00 86.38 89 TRP A O 1
ATOM 746 N N . ALA A 1 90 ? -2.624 3.630 14.500 1.00 84.69 90 ALA A N 1
ATOM 747 C CA . ALA A 1 90 ? -3.463 2.616 13.879 1.00 84.69 90 ALA A CA 1
ATOM 748 C C . ALA A 1 90 ? -4.253 1.897 14.976 1.00 84.69 90 ALA A C 1
ATOM 750 O O . ALA A 1 90 ? -3.725 1.502 16.017 1.00 84.69 90 ALA A O 1
ATOM 751 N N . SER A 1 91 ? -5.553 1.775 14.772 1.00 79.62 91 SER A N 1
ATOM 752 C CA . SER A 1 91 ? -6.481 1.233 15.747 1.00 79.62 91 SER A CA 1
ATOM 753 C C . SER A 1 91 ? -7.539 0.470 14.988 1.00 79.62 91 SER A C 1
ATOM 755 O O . SER A 1 91 ? -8.158 1.023 14.090 1.00 79.62 91 SER A O 1
ATOM 757 N N . LYS A 1 92 ? -7.866 -0.741 15.448 1.00 70.31 92 LYS A N 1
ATOM 758 C CA . LYS A 1 92 ? -8.907 -1.601 14.856 1.00 70.31 92 LYS A CA 1
ATOM 759 C C . LYS A 1 92 ? -10.290 -0.934 14.689 1.00 70.31 92 LYS A C 1
ATOM 761 O O . LYS A 1 92 ? -11.167 -1.523 14.077 1.00 70.31 92 LYS A O 1
ATOM 766 N N . LYS A 1 93 ? -10.500 0.269 15.243 1.00 71.75 93 LYS A N 1
ATOM 767 C CA . LYS A 1 93 ? -11.717 1.087 15.112 1.00 71.75 93 LYS A CA 1
ATOM 768 C C . LYS A 1 93 ? -11.623 2.212 14.063 1.00 71.75 93 LYS A C 1
ATOM 770 O O . LYS A 1 93 ? -12.617 2.881 13.809 1.00 71.75 93 LYS A O 1
ATOM 775 N N . SER A 1 94 ? -10.450 2.482 13.487 1.00 82.94 94 SER A N 1
ATOM 776 C CA . SER A 1 94 ? -10.181 3.638 12.620 1.00 82.94 94 SER A CA 1
ATOM 777 C C . SER A 1 94 ? -10.056 3.241 11.145 1.00 82.94 94 SER A C 1
ATOM 779 O O . SER A 1 94 ? -9.007 3.409 10.529 1.00 82.94 94 SER A O 1
ATOM 781 N N . PHE A 1 95 ? -11.155 2.758 10.559 1.00 88.69 95 PHE A N 1
ATOM 782 C CA . PHE A 1 95 ? -11.184 2.303 9.163 1.00 88.69 95 PHE A CA 1
ATOM 783 C C . PHE A 1 95 ? -10.674 3.355 8.167 1.00 88.69 95 PHE A C 1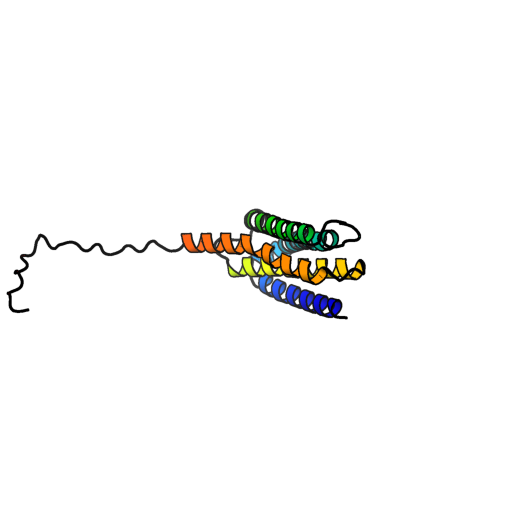
ATOM 785 O O . PHE A 1 95 ? -9.731 3.115 7.425 1.00 88.69 95 PHE A O 1
ATOM 792 N N . TRP A 1 96 ? -11.258 4.556 8.181 1.00 89.81 96 TRP A N 1
ATOM 793 C CA . TRP A 1 96 ? -10.980 5.568 7.158 1.00 89.81 96 TRP A CA 1
ATOM 794 C C . TRP A 1 96 ? -9.545 6.098 7.176 1.00 89.81 96 TRP A C 1
ATOM 796 O O . TRP A 1 96 ? -8.969 6.327 6.117 1.00 89.81 96 TRP A O 1
ATOM 806 N N . SER A 1 97 ? -8.952 6.306 8.358 1.00 90.12 97 SER A N 1
ATOM 807 C CA . SER A 1 97 ? -7.566 6.792 8.444 1.00 90.12 97 SER A CA 1
ATOM 808 C C . SER A 1 97 ? -6.572 5.741 7.957 1.00 90.12 97 SER A C 1
ATOM 810 O O . SER A 1 97 ? -5.609 6.088 7.279 1.00 90.12 97 SER A O 1
ATOM 812 N N . GLU A 1 98 ? -6.820 4.470 8.274 1.00 92.88 98 GLU A N 1
ATOM 813 C CA . GLU A 1 98 ? -6.004 3.351 7.807 1.00 92.88 98 GLU A CA 1
ATOM 814 C C . GLU A 1 98 ? -6.152 3.153 6.296 1.00 92.88 98 GLU A C 1
ATOM 816 O O . GLU A 1 98 ? -5.145 3.161 5.598 1.00 92.88 98 GLU A O 1
ATOM 821 N N . LEU A 1 99 ? -7.382 3.122 5.770 1.00 94.31 99 LEU A N 1
ATOM 822 C CA . LEU A 1 99 ? -7.639 2.994 4.334 1.00 94.31 99 LEU A CA 1
ATOM 823 C C . LEU A 1 99 ? -6.962 4.111 3.528 1.00 94.31 99 LEU A C 1
ATOM 825 O O . LEU A 1 99 ? -6.290 3.839 2.535 1.00 94.31 99 LEU A O 1
ATOM 829 N N . LEU A 1 100 ? -7.104 5.370 3.958 1.00 94.75 100 LEU A N 1
ATOM 830 C CA . LEU A 1 100 ? -6.451 6.505 3.300 1.00 94.75 100 LEU A CA 1
ATOM 831 C C . LEU A 1 100 ? -4.926 6.388 3.341 1.00 94.75 100 LEU A C 1
ATOM 833 O O . LEU A 1 100 ? -4.253 6.756 2.376 1.00 94.75 100 LEU A O 1
ATOM 837 N N . PHE A 1 101 ? -4.370 5.866 4.433 1.00 95.50 101 PHE A N 1
ATOM 838 C CA . PHE A 1 101 ? -2.936 5.644 4.543 1.00 95.50 101 PHE A CA 1
ATOM 839 C C . PHE A 1 101 ? -2.458 4.519 3.620 1.00 95.50 101 PHE A C 1
ATOM 841 O O . PHE A 1 101 ? -1.489 4.718 2.889 1.00 95.50 101 PHE A O 1
ATOM 848 N N . THR A 1 102 ? -3.170 3.392 3.559 1.00 96.50 102 THR A N 1
ATOM 849 C CA . THR A 1 102 ? -2.890 2.305 2.612 1.00 96.50 102 THR A CA 1
ATOM 850 C C . THR A 1 102 ? -2.969 2.800 1.164 1.00 96.50 102 THR A C 1
ATOM 852 O O . THR A 1 102 ? -2.067 2.522 0.376 1.00 96.50 102 THR A O 1
ATOM 855 N N . LEU A 1 103 ? -3.979 3.609 0.818 1.00 96.69 103 LEU A N 1
ATOM 856 C CA . LEU A 1 103 ? -4.092 4.257 -0.498 1.00 96.69 103 LEU A CA 1
ATOM 857 C C . LEU A 1 103 ? -2.897 5.169 -0.788 1.00 96.69 103 LEU A C 1
ATOM 859 O O . LEU A 1 103 ? -2.342 5.124 -1.881 1.00 96.69 103 LEU A O 1
ATOM 863 N N . THR A 1 104 ? -2.450 5.944 0.201 1.00 97.00 104 THR A N 1
ATOM 864 C CA . THR A 1 104 ? -1.268 6.810 0.064 1.00 97.00 104 THR A CA 1
ATOM 865 C C . THR A 1 104 ? -0.002 5.996 -0.220 1.00 97.00 104 THR A C 1
ATOM 867 O O . THR A 1 104 ? 0.800 6.398 -1.061 1.00 97.00 104 THR A O 1
ATOM 870 N N . ILE A 1 105 ? 0.170 4.840 0.434 1.00 97.56 105 ILE A N 1
ATOM 871 C CA . ILE A 1 105 ? 1.288 3.918 0.173 1.00 97.56 105 ILE A CA 1
ATOM 872 C C . ILE A 1 105 ? 1.237 3.396 -1.263 1.00 97.56 105 ILE A C 1
ATOM 874 O O . ILE A 1 105 ? 2.244 3.466 -1.966 1.00 97.56 105 ILE A O 1
ATOM 878 N N . GLY A 1 106 ? 0.075 2.912 -1.709 1.00 97.19 106 GLY A N 1
ATOM 879 C CA . GLY A 1 106 ? -0.092 2.401 -3.070 1.00 97.19 106 GLY A CA 1
ATOM 880 C C . GLY A 1 106 ? 0.171 3.470 -4.134 1.00 97.19 106 GLY A C 1
ATOM 881 O O . GLY A 1 106 ? 0.854 3.200 -5.118 1.00 97.19 106 GLY A O 1
ATOM 882 N N . LEU A 1 107 ? -0.297 4.704 -3.912 1.00 97.00 107 LEU A N 1
ATOM 883 C CA . LEU A 1 107 ? -0.050 5.832 -4.815 1.00 97.00 107 LEU A CA 1
ATOM 884 C C . LEU A 1 107 ? 1.435 6.206 -4.873 1.00 97.00 107 LEU A C 1
ATOM 886 O O . LEU A 1 107 ? 1.981 6.331 -5.968 1.00 97.00 107 LEU A O 1
ATOM 890 N N . LEU A 1 108 ? 2.108 6.317 -3.722 1.00 97.50 108 LEU A N 1
ATOM 891 C CA . LEU A 1 108 ? 3.547 6.590 -3.675 1.00 97.50 108 LEU A CA 1
ATOM 892 C C . LEU A 1 108 ? 4.350 5.478 -4.363 1.00 97.50 108 LEU A C 1
ATOM 894 O O . LEU A 1 108 ? 5.268 5.757 -5.132 1.00 97.50 108 LEU A O 1
ATOM 898 N N . GLY A 1 109 ? 3.990 4.220 -4.111 1.00 96.50 109 GLY A N 1
ATOM 899 C CA . GLY A 1 109 ? 4.581 3.070 -4.784 1.00 96.50 109 GLY A CA 1
ATOM 900 C C . GLY A 1 109 ? 4.378 3.120 -6.300 1.00 96.50 109 GLY A C 1
ATOM 901 O O . GLY A 1 109 ? 5.328 2.913 -7.049 1.00 96.50 109 GLY A O 1
ATOM 902 N N . GLY A 1 110 ? 3.183 3.500 -6.761 1.00 95.25 110 GLY A N 1
ATOM 903 C CA . GLY A 1 110 ? 2.887 3.719 -8.178 1.00 95.25 110 GLY A CA 1
ATOM 904 C C . GLY A 1 110 ? 3.735 4.824 -8.815 1.00 95.25 110 GLY A C 1
ATOM 905 O O . GLY A 1 110 ? 4.220 4.647 -9.932 1.00 95.25 110 GLY A O 1
ATOM 906 N N . VAL A 1 111 ? 3.995 5.928 -8.098 1.00 95.69 111 VAL A N 1
ATOM 907 C CA . VAL A 1 111 ? 4.954 6.960 -8.543 1.00 95.69 111 VAL A CA 1
ATOM 908 C C . VAL A 1 111 ? 6.336 6.344 -8.752 1.00 95.69 111 VAL A C 1
ATOM 910 O O . VAL A 1 111 ? 6.956 6.573 -9.788 1.00 95.69 111 VAL A O 1
ATOM 913 N N . LEU A 1 112 ? 6.821 5.555 -7.791 1.00 95.44 112 LEU A N 1
ATOM 914 C CA . LEU A 1 112 ? 8.152 4.953 -7.856 1.00 95.44 112 LEU A CA 1
ATOM 915 C C . LEU A 1 112 ? 8.265 3.910 -8.975 1.00 95.44 112 LEU A C 1
ATOM 917 O O . LEU A 1 112 ? 9.254 3.928 -9.700 1.00 95.44 112 LEU A O 1
ATOM 921 N N . ILE A 1 113 ? 7.239 3.082 -9.193 1.00 94.06 113 ILE A N 1
ATOM 922 C CA . ILE A 1 113 ? 7.162 2.161 -10.341 1.00 94.06 113 ILE A CA 1
ATOM 923 C C . ILE A 1 113 ? 7.272 2.936 -11.661 1.00 94.06 113 ILE A C 1
ATOM 925 O O . ILE A 1 113 ? 8.095 2.611 -12.520 1.00 94.06 113 ILE A O 1
ATOM 929 N N . LEU A 1 114 ? 6.478 3.999 -11.820 1.00 93.00 114 LEU A N 1
ATOM 930 C CA . LEU A 1 114 ? 6.496 4.825 -13.026 1.00 93.00 114 LEU A CA 1
ATOM 931 C C . LEU A 1 114 ? 7.850 5.509 -13.248 1.00 93.00 114 LEU A C 1
ATOM 933 O O . LEU A 1 114 ? 8.303 5.599 -14.391 1.00 93.00 114 LEU A O 1
ATOM 937 N N . LEU A 1 115 ? 8.506 5.970 -12.180 1.00 92.75 115 LEU A N 1
ATOM 938 C CA . LEU A 1 115 ? 9.861 6.516 -12.252 1.00 92.75 115 LEU A CA 1
ATOM 939 C C . LEU A 1 115 ? 10.858 5.449 -12.711 1.00 92.75 115 LEU A C 1
ATOM 941 O O . LEU A 1 115 ? 11.655 5.719 -13.609 1.00 92.75 115 LEU A O 1
ATOM 945 N N . THR A 1 116 ? 10.778 4.231 -12.176 1.00 91.31 116 THR A N 1
ATOM 946 C CA . THR A 1 116 ? 11.640 3.115 -12.583 1.00 91.31 116 THR A CA 1
ATOM 947 C C . THR A 1 116 ? 11.526 2.827 -14.080 1.00 91.31 116 THR A C 1
ATOM 949 O O . THR A 1 116 ? 12.548 2.758 -14.768 1.00 91.31 116 THR A O 1
ATOM 952 N N . PHE A 1 117 ? 10.308 2.733 -14.622 1.00 89.25 117 PHE A N 1
ATOM 953 C CA . PHE A 1 117 ? 10.100 2.540 -16.062 1.00 89.25 117 PHE A CA 1
ATOM 954 C C . PHE A 1 117 ? 10.548 3.753 -16.888 1.00 89.25 117 PHE A C 1
ATOM 956 O O . PHE A 1 117 ? 11.165 3.589 -17.943 1.00 89.25 117 PHE A O 1
ATOM 963 N N . HIS A 1 118 ? 10.322 4.974 -16.385 1.00 89.31 118 HIS A N 1
ATOM 964 C CA . HIS A 1 118 ? 10.770 6.194 -17.053 1.00 89.31 118 HIS A CA 1
ATOM 965 C C . HIS A 1 118 ? 12.291 6.228 -17.239 1.00 89.31 118 HIS A C 1
ATOM 967 O O . HIS A 1 118 ? 12.765 6.493 -18.346 1.00 89.31 118 HIS A O 1
ATOM 973 N N . TYR A 1 119 ? 13.052 5.923 -16.185 1.00 88.25 119 TYR A N 1
ATOM 974 C CA . TYR A 1 119 ? 14.515 5.905 -16.237 1.00 88.25 119 TYR A CA 1
ATOM 975 C C . TYR A 1 119 ? 15.072 4.684 -16.970 1.00 88.25 119 TYR A C 1
ATOM 977 O O . TYR A 1 119 ? 16.094 4.792 -17.645 1.00 88.25 119 TYR A O 1
ATOM 985 N N . SER A 1 120 ? 14.373 3.550 -16.916 1.00 84.44 120 SER A N 1
ATOM 986 C CA . SER A 1 120 ? 14.771 2.326 -17.618 1.00 84.44 120 SER A CA 1
ATOM 987 C C . SER A 1 120 ? 14.530 2.366 -19.132 1.00 84.44 120 SER A C 1
ATOM 989 O O . SER A 1 120 ? 14.946 1.445 -19.831 1.00 84.44 120 SER A O 1
ATOM 991 N N . LYS A 1 121 ? 13.846 3.401 -19.650 1.00 81.62 121 LYS A N 1
ATOM 992 C CA . LYS A 1 121 ? 13.430 3.542 -21.064 1.00 81.62 121 LYS A CA 1
ATOM 993 C C . LYS A 1 121 ? 12.620 2.350 -21.603 1.00 81.62 121 LYS A C 1
ATOM 995 O O . LYS A 1 121 ? 12.512 2.175 -22.813 1.00 81.62 121 LYS A O 1
ATOM 1000 N N . TYR A 1 122 ? 12.022 1.565 -20.714 1.00 77.62 122 TYR A N 1
ATOM 1001 C CA . TYR A 1 122 ? 11.192 0.409 -21.031 1.00 77.62 122 TYR A CA 1
ATOM 1002 C C . TYR A 1 122 ? 9.774 0.713 -20.549 1.00 77.62 122 TYR A C 1
ATOM 1004 O O . TYR A 1 122 ? 9.594 1.000 -19.372 1.00 77.62 122 TYR A O 1
ATOM 1012 N N . ASN A 1 123 ? 8.775 0.720 -21.436 1.00 74.75 123 ASN A N 1
ATOM 1013 C CA . ASN A 1 123 ? 7.420 1.187 -21.092 1.00 74.75 123 ASN A CA 1
ATOM 1014 C C . ASN A 1 123 ? 6.323 0.129 -21.265 1.00 74.75 123 ASN A C 1
ATOM 1016 O O . ASN A 1 123 ? 5.217 0.335 -20.766 1.00 74.75 123 ASN A O 1
ATOM 1020 N N . ASP A 1 124 ? 6.611 -0.995 -21.922 1.00 74.00 124 ASP A N 1
ATOM 1021 C CA . ASP A 1 124 ? 5.581 -1.943 -22.367 1.00 74.00 124 ASP A CA 1
ATOM 1022 C C . ASP A 1 124 ? 4.802 -2.579 -21.204 1.00 74.00 124 ASP A C 1
ATOM 1024 O O . ASP A 1 124 ? 3.617 -2.877 -21.336 1.00 74.00 124 ASP A O 1
ATOM 1028 N N . PHE A 1 125 ? 5.440 -2.731 -20.037 1.00 80.94 125 PHE A N 1
ATOM 1029 C CA . PHE A 1 125 ? 4.840 -3.360 -18.851 1.00 80.94 125 PHE A CA 1
ATOM 1030 C C . PHE A 1 125 ? 4.407 -2.385 -17.760 1.00 80.94 125 PHE A C 1
ATOM 1032 O O . PHE A 1 125 ? 3.824 -2.818 -16.768 1.00 80.94 125 PHE A O 1
ATOM 1039 N N . ALA A 1 126 ? 4.604 -1.077 -17.948 1.00 85.00 126 ALA A N 1
ATOM 1040 C CA . ALA A 1 126 ? 4.297 -0.090 -16.914 1.00 85.00 126 ALA A CA 1
ATOM 1041 C C . ALA A 1 126 ? 2.821 -0.133 -16.485 1.00 85.00 126 ALA A C 1
ATOM 1043 O O . ALA A 1 126 ? 2.502 -0.031 -15.304 1.00 85.00 126 ALA A O 1
ATOM 1044 N N . ARG A 1 127 ? 1.909 -0.342 -17.443 1.00 85.62 127 ARG A N 1
ATOM 1045 C CA . ARG A 1 127 ? 0.466 -0.432 -17.171 1.00 85.62 127 ARG A CA 1
ATOM 1046 C C . ARG A 1 127 ? 0.099 -1.706 -16.407 1.00 85.62 127 ARG A C 1
ATOM 1048 O O . ARG A 1 127 ? -0.698 -1.642 -15.480 1.00 85.62 127 ARG A O 1
ATOM 1055 N N . ILE A 1 128 ? 0.693 -2.841 -16.777 1.00 85.25 128 ILE A N 1
ATOM 1056 C CA . ILE A 1 128 ? 0.442 -4.130 -16.117 1.00 85.25 128 ILE A CA 1
ATOM 1057 C C . ILE A 1 128 ? 0.947 -4.077 -14.672 1.00 85.25 128 ILE A C 1
ATOM 1059 O O . ILE A 1 128 ? 0.230 -4.459 -13.748 1.00 85.25 128 ILE A O 1
ATOM 1063 N N . ASP A 1 129 ? 2.140 -3.530 -14.460 1.00 88.38 129 ASP A N 1
ATOM 1064 C CA . ASP A 1 129 ? 2.703 -3.398 -13.121 1.00 88.38 129 ASP A CA 1
ATOM 1065 C C . ASP A 1 129 ? 1.859 -2.462 -12.237 1.00 88.38 129 ASP A C 1
ATOM 1067 O O . ASP A 1 129 ? 1.506 -2.814 -11.114 1.00 88.38 129 ASP A O 1
ATOM 1071 N N . LEU A 1 130 ? 1.381 -1.337 -12.783 1.00 91.56 130 LEU A N 1
ATOM 1072 C CA . LEU A 1 130 ? 0.431 -0.463 -12.083 1.00 91.56 130 LEU A CA 1
ATOM 1073 C C . LEU A 1 130 ? -0.860 -1.184 -11.667 1.00 91.56 130 LEU A C 1
ATOM 1075 O O . LEU A 1 130 ? -1.357 -0.944 -10.568 1.00 91.56 130 LEU A O 1
ATOM 1079 N N . THR A 1 131 ? -1.407 -2.072 -12.504 1.00 91.25 131 THR A N 1
ATOM 1080 C CA . THR A 1 131 ? -2.615 -2.833 -12.134 1.00 91.25 131 THR A CA 1
ATOM 1081 C C . THR A 1 131 ? -2.367 -3.818 -10.994 1.00 91.25 131 THR A C 1
ATOM 1083 O O . THR A 1 131 ? -3.281 -4.078 -10.211 1.00 91.25 131 THR A O 1
ATOM 1086 N N . SER A 1 132 ? -1.134 -4.309 -10.833 1.00 92.94 132 SER A N 1
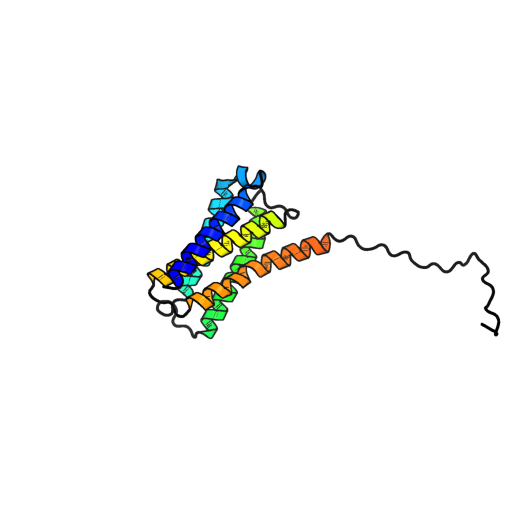ATOM 1087 C CA . SER A 1 132 ? -0.785 -5.233 -9.750 1.00 92.94 132 SER A CA 1
ATOM 1088 C C . SER A 1 132 ? -0.908 -4.589 -8.364 1.00 92.94 132 SER A C 1
ATOM 1090 O O . SER A 1 132 ? -1.224 -5.279 -7.394 1.00 92.94 132 SER A O 1
ATOM 1092 N N . ILE A 1 133 ? -0.774 -3.258 -8.268 1.00 94.75 133 ILE A N 1
ATOM 1093 C CA . ILE A 1 133 ? -0.946 -2.495 -7.020 1.00 94.75 133 ILE A CA 1
ATOM 1094 C C . ILE A 1 133 ? -2.338 -2.716 -6.418 1.00 94.75 133 ILE A C 1
ATOM 1096 O O . ILE A 1 133 ? -2.492 -2.663 -5.202 1.00 94.75 133 ILE A O 1
ATOM 1100 N N . LEU A 1 134 ? -3.358 -3.036 -7.223 1.00 94.94 134 LEU A N 1
ATOM 1101 C CA . LEU A 1 134 ? -4.686 -3.350 -6.690 1.00 94.94 134 LEU A CA 1
ATOM 1102 C C . LEU A 1 134 ? -4.648 -4.513 -5.683 1.00 94.94 134 LEU A C 1
ATOM 1104 O O . LEU A 1 134 ? -5.374 -4.496 -4.689 1.00 94.94 134 LEU A O 1
ATOM 1108 N N . MET A 1 135 ? -3.741 -5.471 -5.881 1.00 96.56 135 MET A N 1
ATOM 1109 C CA . MET A 1 135 ? -3.567 -6.627 -4.999 1.00 96.56 135 MET A CA 1
ATOM 1110 C C . MET A 1 135 ? -2.937 -6.266 -3.651 1.00 96.56 135 MET A C 1
ATOM 1112 O O . MET A 1 135 ? -3.131 -6.997 -2.682 1.00 96.56 135 MET A O 1
ATOM 1116 N N . PHE A 1 136 ? -2.258 -5.121 -3.547 1.00 97.19 136 PHE A N 1
ATOM 1117 C CA . PHE A 1 136 ? -1.750 -4.605 -2.274 1.00 97.19 136 PHE A CA 1
ATOM 1118 C C . PHE A 1 136 ? -2.886 -4.231 -1.308 1.00 97.19 136 PHE A C 1
ATOM 1120 O O . PHE A 1 136 ? -2.752 -4.399 -0.096 1.00 97.19 136 PHE A O 1
ATOM 1127 N N . PHE A 1 137 ? -4.029 -3.766 -1.826 1.00 96.88 137 PHE A N 1
ATOM 1128 C CA . PHE A 1 137 ? -5.170 -3.358 -0.997 1.00 96.88 137 PHE A CA 1
ATOM 1129 C C . PHE A 1 137 ? -5.983 -4.538 -0.460 1.00 96.88 137 PHE A C 1
ATOM 1131 O O . PHE A 1 137 ? -6.624 -4.415 0.585 1.00 96.88 137 PHE A O 1
ATOM 1138 N N . VAL A 1 138 ? -5.962 -5.678 -1.158 1.00 96.69 138 VAL A N 1
ATOM 1139 C CA . VAL A 1 138 ? -6.828 -6.830 -0.867 1.00 96.69 138 VAL A CA 1
ATOM 1140 C C . VAL A 1 138 ? -6.664 -7.343 0.571 1.00 96.69 138 VAL A C 1
ATOM 1142 O O . VAL A 1 138 ? -7.684 -7.460 1.255 1.00 96.69 138 VAL A O 1
ATOM 1145 N N . PRO A 1 139 ? -5.444 -7.590 1.094 1.00 96.12 139 PRO A N 1
ATOM 1146 C CA . PRO A 1 139 ? -5.281 -8.077 2.464 1.00 96.12 139 PRO A CA 1
ATOM 1147 C C . PRO A 1 139 ? -5.839 -7.122 3.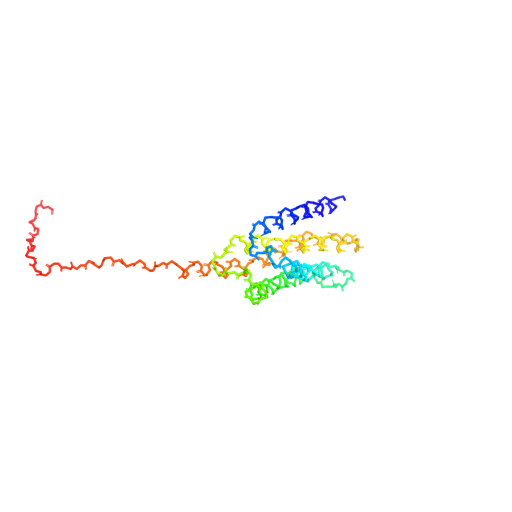524 1.00 96.12 139 PRO A C 1
ATOM 1149 O O . PRO A 1 139 ? -6.486 -7.568 4.474 1.00 96.12 139 PRO A O 1
ATOM 1152 N N . TYR A 1 140 ? -5.634 -5.814 3.338 1.00 94.88 140 TYR A N 1
ATOM 1153 C CA . TYR A 1 140 ? -6.133 -4.798 4.261 1.00 94.88 140 TYR A CA 1
ATOM 1154 C C . TYR A 1 140 ? -7.661 -4.763 4.267 1.00 94.88 140 TYR A C 1
ATOM 1156 O O . TYR A 1 140 ? -8.275 -4.810 5.333 1.00 94.88 140 TYR A O 1
ATOM 1164 N N . LEU A 1 141 ? -8.275 -4.717 3.079 1.00 95.50 141 LEU A N 1
ATOM 1165 C CA . LEU A 1 141 ? -9.728 -4.699 2.937 1.00 95.50 141 LEU A CA 1
ATOM 1166 C C . LEU A 1 141 ? -10.349 -5.954 3.548 1.00 95.50 141 LEU A C 1
ATOM 1168 O O . LEU A 1 141 ? -11.257 -5.839 4.364 1.00 95.50 141 LEU A O 1
ATOM 1172 N N . PHE A 1 142 ? -9.808 -7.134 3.240 1.00 95.50 142 PHE A N 1
ATOM 1173 C CA . PHE A 1 142 ? -10.302 -8.395 3.786 1.00 95.50 142 PHE A CA 1
ATOM 1174 C C . PHE A 1 142 ? -10.235 -8.422 5.318 1.00 95.50 142 PHE A C 1
ATOM 1176 O O . PHE A 1 142 ? -11.237 -8.691 5.983 1.00 95.50 142 PHE A O 1
ATOM 1183 N N . TYR A 1 143 ? -9.076 -8.089 5.894 1.00 93.31 143 TYR A N 1
ATOM 1184 C CA . TYR A 1 143 ? -8.897 -8.082 7.345 1.00 93.31 143 TYR A CA 1
ATOM 1185 C C . TYR A 1 143 ? -9.786 -7.040 8.031 1.00 93.31 143 TYR A C 1
ATOM 1187 O O . TYR A 1 143 ? -10.387 -7.312 9.071 1.00 93.31 143 TYR A O 1
ATOM 1195 N N . SER A 1 144 ? -9.912 -5.853 7.440 1.00 92.06 144 SER A N 1
ATOM 1196 C CA . SER A 1 144 ? -10.742 -4.798 8.002 1.00 92.06 144 SER A CA 1
ATOM 1197 C C . SER A 1 144 ? -12.227 -5.149 7.945 1.00 92.06 144 SER A C 1
ATOM 1199 O O . SER A 1 144 ? -12.924 -5.025 8.953 1.00 92.06 144 SER A O 1
ATOM 1201 N N . THR A 1 145 ? -12.717 -5.668 6.819 1.00 93.00 145 THR A N 1
ATOM 1202 C CA . THR A 1 145 ? -14.097 -6.152 6.692 1.00 93.00 145 THR A CA 1
ATOM 1203 C C . THR A 1 145 ? -14.380 -7.281 7.678 1.00 93.00 145 THR A C 1
ATOM 1205 O O . 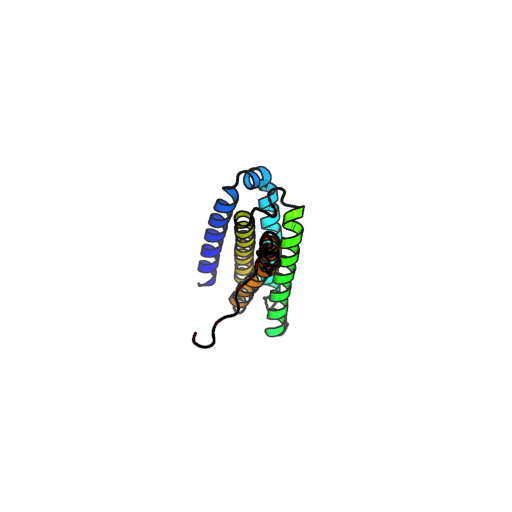THR A 1 145 ? -15.427 -7.269 8.321 1.00 93.00 145 THR A O 1
ATOM 1208 N N . TYR A 1 146 ? -13.434 -8.202 7.879 1.00 93.12 146 TYR A N 1
ATOM 1209 C CA . TYR A 1 146 ? -13.556 -9.257 8.884 1.00 93.12 146 TYR A CA 1
ATOM 1210 C C . TYR A 1 146 ? -13.709 -8.696 10.309 1.00 93.12 146 TYR A C 1
ATOM 1212 O O . TYR A 1 146 ? -14.583 -9.133 11.056 1.00 93.12 146 TYR A O 1
ATOM 1220 N N . LEU A 1 147 ? -12.929 -7.676 10.683 1.00 90.50 147 LEU A N 1
ATOM 1221 C CA . LEU A 1 147 ? -13.078 -7.015 11.984 1.00 90.50 147 LEU A CA 1
ATOM 1222 C C . LEU A 1 147 ? -14.435 -6.315 12.144 1.00 90.50 147 LEU A C 1
ATOM 1224 O O . LEU A 1 147 ? -15.015 -6.367 13.228 1.00 90.50 147 LEU A O 1
ATOM 1228 N N . HIS A 1 148 ? -14.952 -5.685 11.086 1.00 90.38 148 HIS A N 1
ATOM 1229 C CA . HIS A 1 148 ? -16.281 -5.067 11.117 1.00 90.38 148 HIS A CA 1
ATOM 1230 C C . HIS A 1 148 ? -17.387 -6.118 11.226 1.00 90.38 148 HIS A C 1
ATOM 1232 O O . HIS A 1 148 ? -18.325 -5.921 11.992 1.00 90.38 148 HIS A O 1
ATOM 1238 N N . PHE A 1 149 ? -17.251 -7.247 10.527 1.00 91.50 149 PHE A N 1
ATOM 1239 C CA . PHE A 1 149 ? -18.172 -8.377 10.620 1.00 91.50 149 PHE A CA 1
ATOM 1240 C C . PHE A 1 149 ? -18.257 -8.926 12.050 1.00 91.50 149 PHE A C 1
ATOM 1242 O O . PHE A 1 149 ? -19.354 -9.081 12.577 1.00 91.50 149 PHE A O 1
ATOM 1249 N N . LEU A 1 150 ? -17.115 -9.121 12.721 1.00 90.94 150 LEU A N 1
ATOM 1250 C CA . LEU A 1 150 ? -17.078 -9.531 14.132 1.00 90.94 150 LEU A CA 1
ATOM 1251 C C . LEU A 1 150 ? -17.681 -8.492 15.092 1.00 90.94 150 LEU A C 1
ATOM 1253 O O . LEU A 1 150 ? -18.044 -8.832 16.215 1.00 90.94 150 LEU A O 1
ATOM 1257 N N . GLY A 1 151 ? -17.766 -7.227 14.675 1.00 88.25 151 GLY A N 1
ATOM 1258 C CA . GLY A 1 151 ? -18.394 -6.154 15.442 1.00 88.25 151 GLY A CA 1
ATOM 1259 C C . GLY A 1 151 ? -19.922 -6.118 15.345 1.00 88.25 151 GLY A C 1
ATOM 1260 O O . GLY A 1 151 ? -20.543 -5.375 16.105 1.00 88.25 151 GLY A O 1
ATOM 1261 N N . ILE A 1 152 ? -20.537 -6.886 14.435 1.00 88.94 152 ILE A N 1
ATOM 1262 C CA . ILE A 1 152 ? -21.995 -6.952 14.292 1.00 88.94 152 ILE A CA 1
ATOM 1263 C C . ILE A 1 152 ? -22.552 -7.796 15.449 1.00 88.94 152 ILE A C 1
ATOM 1265 O O . ILE A 1 152 ? -22.243 -8.987 15.533 1.00 88.94 152 ILE A O 1
ATOM 1269 N N . PRO A 1 153 ? -23.377 -7.227 16.350 1.00 87.75 153 PRO A N 1
ATOM 1270 C CA . PRO A 1 153 ? -23.967 -8.003 17.430 1.00 87.75 153 PRO A CA 1
ATOM 1271 C C . PRO A 1 153 ? -24.894 -9.076 16.852 1.00 87.75 153 PRO A C 1
ATOM 1273 O O . PRO A 1 153 ? -25.701 -8.803 15.960 1.00 87.75 153 PRO A O 1
ATOM 1276 N N . VAL A 1 154 ? -24.805 -10.299 17.379 1.00 85.94 154 VAL A N 1
ATOM 1277 C CA . VAL A 1 154 ? -25.710 -11.384 16.984 1.00 85.94 154 VAL A CA 1
ATOM 1278 C C . VAL A 1 154 ? -27.138 -10.974 17.333 1.00 85.94 154 VAL A C 1
ATOM 1280 O O . VAL A 1 154 ? -27.435 -10.618 18.475 1.00 85.94 154 VAL A O 1
ATOM 1283 N N . LYS A 1 155 ? -28.035 -11.013 16.344 1.00 85.19 155 LYS A N 1
ATOM 1284 C CA . LYS A 1 155 ? -29.446 -10.693 16.556 1.00 85.19 155 LYS A CA 1
ATOM 1285 C C . LYS A 1 155 ? -30.050 -11.734 17.497 1.00 85.19 155 LYS A C 1
ATOM 1287 O O . LYS A 1 155 ? -30.223 -12.889 17.115 1.00 85.19 155 LYS A O 1
ATOM 1292 N N . VAL A 1 156 ? -30.399 -11.323 18.714 1.00 83.31 156 VAL A N 1
ATOM 1293 C CA . VAL A 1 156 ? -31.221 -12.142 19.610 1.00 83.31 156 VAL A CA 1
ATOM 1294 C C . VAL A 1 156 ? -32.633 -12.150 19.030 1.00 83.31 156 VAL A C 1
ATOM 1296 O O . VAL A 1 156 ? -33.388 -11.191 19.173 1.00 83.31 156 VAL A O 1
ATOM 1299 N N . LEU A 1 157 ? -32.964 -13.200 18.281 1.00 85.25 157 LEU A N 1
ATOM 1300 C CA . LEU A 1 157 ? -34.309 -13.390 17.753 1.00 85.25 157 LEU A CA 1
ATOM 1301 C C . LEU A 1 157 ? -35.239 -13.784 18.901 1.00 85.25 157 LEU A C 1
ATOM 1303 O O . LEU A 1 157 ? -34.911 -14.661 19.703 1.00 85.25 157 LEU A O 1
ATOM 1307 N N . ARG A 1 158 ? -36.413 -13.147 18.964 1.00 82.00 158 ARG A N 1
ATOM 1308 C CA . ARG A 1 158 ? -37.484 -13.585 19.858 1.00 82.00 158 ARG A CA 1
ATOM 1309 C C . ARG A 1 158 ? -37.868 -15.001 19.438 1.00 82.00 158 ARG A C 1
ATOM 1311 O O . ARG A 1 158 ? -38.372 -15.198 18.334 1.00 82.00 158 ARG A O 1
ATOM 1318 N N . LYS A 1 159 ? -37.600 -15.977 20.303 1.00 85.12 159 LYS A N 1
ATOM 1319 C CA . LYS A 1 159 ? -38.100 -17.336 20.111 1.00 85.12 159 LYS A CA 1
ATOM 1320 C C . LYS A 1 159 ? -39.621 -17.274 20.199 1.00 85.12 159 LYS A C 1
ATOM 1322 O O . LYS A 1 159 ? -40.165 -16.633 21.102 1.00 85.12 159 LYS A O 1
ATOM 1327 N N . TRP A 1 160 ? -40.297 -17.870 19.225 1.00 83.81 160 TRP A N 1
ATOM 1328 C CA . TRP A 1 160 ? -41.722 -18.110 19.360 1.00 83.81 160 TRP A CA 1
ATOM 1329 C C . TRP A 1 160 ? -41.889 -19.213 20.403 1.00 83.81 160 TRP A C 1
ATOM 1331 O O . TRP A 1 160 ? -41.309 -20.287 20.263 1.00 83.81 160 TRP A O 1
ATOM 1341 N N . HIS A 1 161 ? -42.598 -18.898 21.478 1.00 82.19 161 HIS A N 1
ATOM 1342 C CA . HIS A 1 161 ? -42.988 -19.868 22.486 1.00 82.19 161 HIS A CA 1
ATOM 1343 C C . HIS A 1 161 ? -44.456 -20.189 22.238 1.00 82.19 161 HIS A C 1
ATOM 1345 O O . HIS A 1 161 ? -45.263 -19.260 22.124 1.00 82.19 161 HIS A O 1
ATOM 1351 N N . TYR A 1 162 ? -44.772 -21.480 22.124 1.00 81.62 162 TYR A N 1
ATOM 1352 C CA . TYR A 1 162 ? -46.157 -21.926 22.139 1.00 81.62 162 TYR A CA 1
ATOM 1353 C C . TYR A 1 162 ? -46.757 -21.514 23.492 1.00 81.62 162 TYR A C 1
ATOM 1355 O O . TYR A 1 162 ? -46.092 -21.680 24.518 1.00 81.62 162 TYR A O 1
ATOM 1363 N N . PRO A 1 163 ? -47.940 -20.886 23.524 1.00 81.56 163 PRO A N 1
ATOM 1364 C CA . PRO A 1 163 ? -48.560 -20.498 24.777 1.00 81.56 163 PRO A CA 1
ATOM 1365 C C . PRO A 1 163 ? -49.199 -21.732 25.423 1.00 81.56 163 PRO A C 1
ATOM 1367 O O . PRO A 1 163 ? -50.391 -21.962 25.266 1.00 81.56 163 PRO A O 1
ATOM 1370 N N . ASP A 1 164 ? -48.408 -22.513 26.158 1.00 78.19 164 ASP A N 1
ATOM 1371 C CA . ASP A 1 164 ? -48.897 -23.700 26.880 1.00 78.19 164 ASP A CA 1
ATOM 1372 C C . ASP A 1 164 ? -49.957 -23.328 27.941 1.00 78.19 164 ASP A C 1
ATOM 1374 O O . ASP A 1 164 ? -50.861 -24.104 28.239 1.00 78.19 164 ASP A O 1
ATOM 1378 N N . ASP A 1 165 ? -49.892 -22.095 28.455 1.00 83.38 165 ASP A N 1
ATOM 1379 C CA . ASP A 1 165 ? -50.772 -21.588 29.514 1.00 83.38 165 ASP A CA 1
ATOM 1380 C C . ASP A 1 165 ? -52.118 -21.045 28.994 1.00 83.38 165 ASP A C 1
ATOM 1382 O O . ASP A 1 165 ? -52.969 -20.629 29.785 1.00 83.38 165 ASP A O 1
ATOM 1386 N N . LYS A 1 166 ? -52.314 -20.967 27.670 1.00 79.44 166 LYS A N 1
ATOM 1387 C CA . LYS A 1 166 ? -53.549 -20.447 27.067 1.00 79.44 166 LYS A CA 1
ATOM 1388 C C . LYS A 1 166 ? -54.240 -21.537 26.268 1.00 79.44 166 LYS A C 1
ATOM 1390 O O . LYS A 1 166 ? -53.682 -22.055 25.308 1.00 79.44 166 LYS A O 1
ATOM 1395 N N . HIS A 1 167 ? -55.492 -21.817 26.618 1.00 78.25 167 HIS A N 1
ATOM 1396 C CA . HIS A 1 167 ? -56.354 -22.613 25.757 1.00 78.25 167 HIS A CA 1
ATOM 1397 C C . HIS A 1 167 ? -56.633 -21.816 24.476 1.00 78.25 167 HIS A C 1
ATOM 1399 O O . HIS A 1 167 ? -57.180 -20.713 24.533 1.00 78.25 167 HIS A O 1
ATOM 1405 N N . ILE A 1 168 ? -56.172 -22.340 23.343 1.00 78.81 168 ILE A N 1
ATOM 1406 C CA . ILE A 1 168 ? -56.496 -21.834 22.011 1.00 78.81 168 ILE A CA 1
ATOM 1407 C C . ILE A 1 168 ? -57.617 -22.732 21.495 1.00 78.81 168 ILE A C 1
ATOM 1409 O O . ILE A 1 168 ? -57.461 -23.950 21.507 1.00 78.81 168 ILE A O 1
ATOM 1413 N N . GLU A 1 169 ? -58.743 -22.136 21.106 1.00 77.38 169 GLU A N 1
ATOM 1414 C CA . GLU A 1 169 ? -59.850 -22.873 20.492 1.00 77.38 169 GLU A CA 1
ATOM 1415 C C . GLU A 1 169 ? -59.446 -23.346 19.092 1.00 77.38 169 GLU A C 1
ATOM 1417 O O . GLU A 1 169 ? -58.816 -22.600 18.335 1.00 77.38 169 GLU A O 1
ATOM 1422 N N . ASP A 1 170 ? -59.798 -24.588 18.760 1.00 79.44 170 ASP A N 1
ATOM 1423 C CA . ASP A 1 170 ? -59.546 -25.136 17.432 1.00 79.44 170 ASP A CA 1
ATOM 1424 C C . ASP A 1 170 ? -60.374 -24.378 16.378 1.00 79.44 170 ASP A C 1
ATOM 1426 O O . ASP A 1 170 ? -61.531 -24.020 16.633 1.00 79.44 170 ASP A O 1
ATOM 1430 N N . PRO A 1 171 ? -59.805 -24.112 15.188 1.00 79.31 171 PRO A N 1
ATOM 1431 C CA . PRO A 1 171 ? -60.525 -23.429 14.125 1.00 79.31 171 PRO A CA 1
ATOM 1432 C C . PRO A 1 171 ? -61.733 -24.260 13.681 1.00 79.31 171 PRO A C 1
ATOM 1434 O O . PRO A 1 171 ? -61.669 -25.483 13.575 1.00 79.31 171 PRO A O 1
ATOM 1437 N N . ASN A 1 172 ? -62.847 -23.580 13.421 1.00 75.81 172 ASN A N 1
ATOM 1438 C CA . ASN A 1 172 ? -64.072 -24.210 12.942 1.00 75.81 172 ASN A CA 1
ATOM 1439 C C . ASN A 1 172 ? -63.972 -24.451 11.426 1.00 75.81 172 ASN A C 1
ATOM 1441 O O . ASN A 1 172 ? -63.388 -23.631 10.724 1.00 75.81 172 ASN A O 1
ATOM 1445 N N . ASP A 1 173 ? -64.603 -25.509 10.909 1.00 79.31 173 ASP A N 1
ATOM 1446 C CA . ASP A 1 173 ? -64.475 -26.021 9.524 1.00 79.31 173 ASP A CA 1
ATOM 1447 C C . ASP A 1 173 ? -64.891 -25.040 8.394 1.00 79.31 173 ASP A C 1
ATOM 1449 O O . ASP A 1 173 ? -65.015 -25.427 7.230 1.00 79.31 173 ASP A O 1
ATOM 1453 N N . ARG A 1 174 ? -65.193 -23.778 8.717 1.00 65.25 174 ARG A N 1
ATOM 1454 C CA . ARG A 1 174 ? -65.733 -22.757 7.809 1.00 65.25 174 ARG A CA 1
ATOM 1455 C C . ARG A 1 174 ? -64.788 -21.581 7.525 1.00 65.25 174 ARG A C 1
ATOM 1457 O O . ARG A 1 174 ? -65.213 -20.679 6.804 1.00 65.25 174 ARG A O 1
ATOM 1464 N N . GLU A 1 175 ? -63.558 -21.594 8.037 1.00 52.56 175 GLU A N 1
ATOM 1465 C CA . GLU A 1 175 ? -62.493 -20.629 7.694 1.00 52.56 175 GLU A CA 1
ATOM 1466 C C . GLU A 1 175 ? -61.304 -21.292 6.991 1.00 52.56 175 GLU A C 1
ATOM 1468 O O . GLU A 1 175 ? -60.853 -22.364 7.454 1.00 52.56 175 GLU A O 1
#

Secondary structure (DSSP, 8-state):
-HHHHHHHHHHHHHHHHHHHHTTSHHHHHTHHHHHHHHHHHHHHHHTHHHHT-TTT----HHHHHHHHHHHHHHHHHHHHHHHHHH-TT--TT-HHHHHHHHHHHHHHHHHHHHHHHHHHT--TTHHHHHHHTHHHHHHHHHHHHHHHHHTSPP----PPPP-TTSPPPPPPTT-